Protein AF-A0A0C2MU79-F1 (afdb_monomer_lite)

Secondary structure (DSSP, 8-state):
--GGGHHHHHHHHHHHHHHHHHHHT--PPTT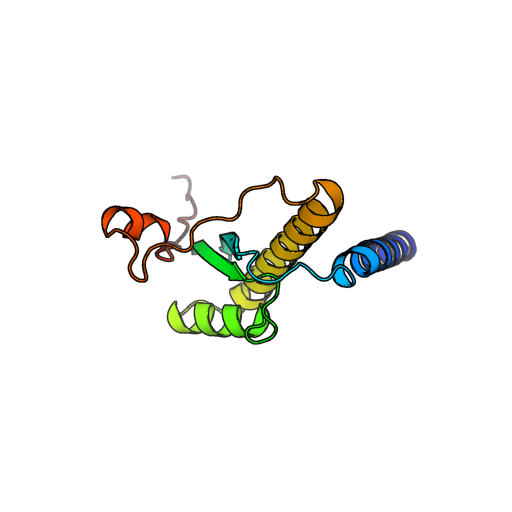-EEEEEEEEEETTEEEEEEEEEETT-SS--HHHHHHHHHHHTT--THHHHHHHHHHHHHHHHHHHHHHHHTT-S-------SS--GGGHHHHS-EEEE-------

InterPro domains:
  IPR006939 SNF5/SMARCB1/INI1 [PF04855] (34-95)

Sequence (136 aa):
MPPEFINPIVDSMRNQIEEFEEIDSFDVASNNIVIIKLDIELAGFHLVDQFEWDLASNYVTPEYFASLLVKELGLSQEFLLRIVVDIRCQIIWYKALFKTRNNDYPPKLRAPGLRNVSMRDKWTPHVTKTLKNTPK

Foldseek 3Di:
DDPVVVVVVVVVVVVVVVLQVVLVPQQDDFPDKDKQWDFDDDPQKTKTAIDIDTLNDPPDAQQNVLVVVCVVVVHDCVVRVVSNVSVVVVSSVVSVVCVVPVQPPDDDDPPPVDDDPVCCVVHDMDMDGHDPPDPD

Radius of gyration: 18.29 Å; chains: 1; bounding box: 42×35×49 Å

Structure (mmCIF, N/CA/C/O backbone):
data_AF-A0A0C2MU79-F1
#
_entry.id   AF-A0A0C2MU79-F1
#
loop_
_atom_site.group_PDB
_atom_site.id
_atom_site.type_symbol
_atom_site.label_atom_id
_atom_site.label_alt_id
_atom_site.label_comp_id
_atom_site.label_asym_id
_atom_site.label_entity_id
_atom_site.label_seq_id
_atom_site.pdbx_PDB_ins_code
_atom_site.Cartn_x
_atom_site.Cartn_y
_atom_site.Cartn_z
_atom_site.occupancy
_atom_site.B_iso_or_equiv
_atom_site.auth_seq_id
_atom_site.auth_comp_id
_atom_site.auth_asym_id
_atom_site.auth_atom_id
_atom_site.pdbx_PDB_model_num
ATOM 1 N N . MET A 1 1 ? 3.670 15.627 25.899 1.00 72.75 1 MET A N 1
ATOM 2 C CA . MET A 1 1 ? 4.748 14.681 25.553 1.00 72.75 1 MET A CA 1
ATOM 3 C C . MET A 1 1 ? 5.953 15.035 26.409 1.00 72.75 1 MET A C 1
ATOM 5 O O . MET A 1 1 ? 6.270 16.219 26.453 1.00 72.75 1 MET A O 1
ATOM 9 N N . PRO A 1 2 ? 6.546 14.082 27.137 1.00 91.50 2 PRO A N 1
ATOM 10 C CA . PRO A 1 2 ? 7.713 14.360 27.971 1.00 91.50 2 PRO A CA 1
ATOM 11 C C . PRO A 1 2 ? 8.962 14.727 27.135 1.00 91.50 2 PRO A C 1
ATOM 13 O O . PRO A 1 2 ? 9.128 14.187 26.036 1.00 91.50 2 PRO A O 1
ATOM 16 N N . PRO A 1 3 ? 9.809 15.667 27.595 1.00 90.31 3 PRO A N 1
ATOM 17 C CA . PRO A 1 3 ? 10.923 16.211 26.811 1.00 90.31 3 PRO A CA 1
ATOM 18 C C . PRO A 1 3 ? 12.014 15.183 26.476 1.00 90.31 3 PRO A C 1
ATOM 20 O O . PRO A 1 3 ? 12.697 15.328 25.464 1.00 90.31 3 PRO A O 1
ATOM 23 N N . GLU A 1 4 ? 12.149 14.116 27.260 1.00 94.62 4 GLU A N 1
ATOM 24 C CA . GLU A 1 4 ? 13.088 13.016 27.019 1.00 94.62 4 GLU A CA 1
ATOM 25 C C . GLU A 1 4 ? 12.803 12.237 25.726 1.00 94.62 4 GLU A C 1
ATOM 27 O O . GLU A 1 4 ? 13.712 11.618 25.179 1.00 94.62 4 GLU A O 1
ATOM 32 N N . PHE A 1 5 ? 11.575 12.302 25.198 1.00 93.88 5 PHE A N 1
ATOM 33 C CA . PHE A 1 5 ? 11.221 11.661 23.929 1.00 93.88 5 PHE A CA 1
ATOM 34 C C . PHE A 1 5 ? 11.586 12.505 22.708 1.00 93.88 5 PHE A C 1
ATOM 36 O O . PHE A 1 5 ? 11.609 11.971 21.603 1.00 93.88 5 PHE A O 1
ATOM 43 N N . ILE A 1 6 ? 11.898 13.796 22.879 1.00 94.19 6 ILE A N 1
ATOM 44 C CA . ILE A 1 6 ? 12.151 14.700 21.750 1.00 94.19 6 ILE A CA 1
ATOM 45 C C . ILE A 1 6 ? 13.367 14.227 20.950 1.00 94.19 6 ILE A C 1
ATOM 47 O O . ILE A 1 6 ? 13.239 13.992 19.753 1.00 94.19 6 ILE A O 1
ATOM 51 N N . ASN A 1 7 ? 14.520 14.031 21.598 1.00 95.12 7 ASN A N 1
ATOM 52 C CA . ASN A 1 7 ? 15.740 13.632 20.888 1.00 95.12 7 ASN A CA 1
ATOM 53 C C . ASN A 1 7 ? 15.608 12.245 20.229 1.00 95.12 7 ASN A C 1
ATOM 55 O O . ASN A 1 7 ? 15.844 12.168 19.029 1.00 95.12 7 ASN A O 1
ATOM 59 N N . PRO A 1 8 ? 15.127 11.185 20.915 1.00 94.75 8 PRO A N 1
ATOM 60 C CA . PRO A 1 8 ? 14.908 9.886 20.277 1.00 94.75 8 PRO A CA 1
ATOM 61 C C . PRO A 1 8 ? 13.957 9.929 19.075 1.00 94.75 8 PRO A C 1
ATOM 63 O O . PRO A 1 8 ? 14.202 9.251 18.080 1.00 94.75 8 PRO A O 1
ATOM 66 N N . ILE A 1 9 ? 12.877 10.720 19.143 1.00 94.00 9 ILE A N 1
ATOM 67 C CA . ILE A 1 9 ? 11.944 10.878 18.017 1.00 94.00 9 ILE A CA 1
ATOM 68 C C . ILE A 1 9 ? 12.643 11.574 16.850 1.00 94.00 9 ILE A C 1
ATOM 70 O O . ILE A 1 9 ? 12.549 11.107 15.717 1.00 94.00 9 ILE A O 1
ATOM 74 N N . VAL A 1 10 ? 13.351 12.672 17.120 1.00 94.88 10 VAL A N 1
ATOM 75 C CA . VAL A 1 10 ? 14.056 13.440 16.088 1.00 94.88 10 VAL A CA 1
ATOM 76 C C . VAL A 1 10 ? 15.151 12.595 15.434 1.00 94.88 10 VAL A C 1
ATOM 78 O O . VAL A 1 10 ? 15.257 12.587 14.210 1.00 94.88 10 VAL A O 1
ATOM 81 N N . ASP A 1 11 ? 15.929 11.853 16.219 1.00 95.19 11 ASP A N 1
ATOM 82 C CA . ASP A 1 11 ? 16.980 10.977 15.700 1.00 95.19 11 ASP A CA 1
ATOM 83 C C . ASP A 1 11 ? 16.381 9.820 14.890 1.00 95.19 11 ASP A C 1
ATOM 85 O O . ASP A 1 11 ? 16.868 9.507 13.807 1.00 95.19 11 ASP A O 1
ATOM 89 N N . SER A 1 12 ? 15.259 9.245 15.340 1.00 95.12 12 SER A N 1
ATOM 90 C CA . SER A 1 12 ? 14.531 8.235 14.566 1.00 95.12 12 SER A CA 1
ATOM 91 C C . SER A 1 12 ? 14.022 8.784 13.230 1.00 95.12 12 SER A C 1
ATOM 93 O O . SER A 1 12 ? 14.136 8.100 12.216 1.00 95.12 12 SER A O 1
ATOM 95 N N . MET A 1 13 ? 13.502 10.015 13.205 1.00 93.50 13 MET A N 1
ATOM 96 C CA . MET A 1 13 ? 13.056 10.663 11.968 1.00 93.50 13 MET A CA 1
ATOM 97 C C . MET A 1 13 ? 14.218 10.901 11.003 1.00 93.50 13 MET A C 1
ATOM 99 O O . MET A 1 13 ? 14.079 10.615 9.818 1.00 93.50 13 MET A O 1
ATOM 103 N N . ARG A 1 14 ? 15.364 11.390 11.495 1.00 94.12 14 ARG A N 1
ATOM 104 C CA . ARG A 1 14 ? 16.561 11.609 10.665 1.00 94.12 14 ARG A CA 1
ATOM 105 C C . ARG A 1 14 ? 17.066 10.307 10.056 1.00 94.12 14 ARG A C 1
ATOM 107 O O . ARG A 1 14 ? 17.208 10.238 8.841 1.00 94.12 14 ARG A O 1
ATOM 114 N N . ASN A 1 15 ? 17.220 9.268 10.875 1.00 91.31 15 ASN A N 1
ATOM 115 C CA . ASN A 1 15 ? 17.688 7.962 10.411 1.00 91.31 15 ASN A CA 1
ATOM 116 C C . ASN A 1 15 ? 16.754 7.370 9.342 1.00 91.31 15 ASN A C 1
ATOM 118 O O . ASN A 1 15 ? 17.223 6.851 8.336 1.00 91.31 15 ASN A O 1
ATOM 122 N N . GLN A 1 16 ? 15.432 7.486 9.532 1.00 86.88 16 GLN A N 1
ATOM 123 C CA . GLN A 1 16 ? 14.453 7.017 8.544 1.00 86.88 16 GLN A CA 1
ATOM 124 C C . GLN A 1 16 ? 14.534 7.786 7.216 1.00 86.88 16 GLN A C 1
ATOM 126 O O . GLN A 1 16 ? 14.334 7.187 6.163 1.00 86.88 16 GLN A O 1
ATOM 131 N N . ILE A 1 17 ? 14.812 9.096 7.249 1.00 88.44 17 ILE A N 1
ATOM 132 C CA . ILE A 1 17 ? 14.971 9.913 6.034 1.00 88.44 17 ILE A CA 1
ATOM 133 C C . ILE A 1 17 ? 16.238 9.505 5.276 1.00 88.44 17 ILE A C 1
ATOM 135 O O . ILE A 1 17 ? 16.172 9.291 4.068 1.00 88.44 17 ILE A O 1
ATOM 139 N N . GLU A 1 18 ? 17.362 9.364 5.981 1.00 86.25 18 GLU A N 1
ATOM 140 C CA . GLU A 1 18 ? 18.650 8.991 5.382 1.00 86.25 18 GLU A CA 1
ATOM 141 C C . GLU A 1 18 ? 18.585 7.607 4.716 1.00 86.25 18 GLU A C 1
ATOM 143 O O . GLU A 1 18 ? 18.986 7.452 3.563 1.00 86.25 18 GLU A O 1
ATOM 148 N N . GLU A 1 19 ? 18.006 6.612 5.396 1.00 80.31 19 GLU A N 1
ATOM 149 C CA . GLU A 1 19 ? 17.838 5.264 4.837 1.00 80.31 19 GLU A CA 1
ATOM 150 C C . GLU A 1 19 ? 16.902 5.261 3.614 1.00 80.31 19 GLU A C 1
ATOM 152 O O . GLU A 1 19 ? 17.115 4.520 2.650 1.00 80.31 19 GLU A O 1
ATOM 157 N N . PHE A 1 20 ? 15.876 6.117 3.621 1.00 81.00 20 PHE A N 1
ATOM 158 C CA . PHE A 1 20 ? 14.930 6.232 2.516 1.00 81.00 20 PHE A CA 1
ATOM 159 C C . PHE A 1 20 ? 15.549 6.869 1.262 1.00 81.00 20 PHE A C 1
ATOM 161 O O . PHE A 1 20 ? 15.281 6.395 0.158 1.00 81.00 20 PHE A O 1
ATOM 168 N N . GLU A 1 21 ? 16.383 7.902 1.397 1.00 80.50 21 GLU A N 1
ATOM 169 C CA . GLU A 1 21 ? 16.964 8.641 0.261 1.00 80.50 21 GLU A CA 1
ATOM 170 C C . GLU A 1 21 ? 17.834 7.744 -0.643 1.00 80.50 21 GLU A C 1
ATOM 172 O O . GLU A 1 21 ? 17.773 7.810 -1.878 1.00 80.50 21 GLU A O 1
ATOM 177 N N . GLU A 1 22 ? 18.574 6.811 -0.042 1.00 74.44 22 GLU A N 1
ATOM 178 C CA . GLU A 1 22 ? 19.363 5.816 -0.774 1.00 74.44 22 GLU A CA 1
ATOM 179 C C . GLU A 1 22 ? 18.527 4.784 -1.549 1.00 74.44 22 GLU A C 1
ATOM 181 O O . GLU A 1 22 ? 19.035 4.139 -2.477 1.00 74.44 22 GLU A O 1
ATOM 186 N N . ILE A 1 23 ? 17.289 4.542 -1.118 1.00 76.00 23 ILE A N 1
ATOM 187 C CA . ILE A 1 23 ? 16.372 3.589 -1.751 1.00 76.00 23 ILE A CA 1
ATOM 188 C C . ILE A 1 23 ? 15.531 4.304 -2.805 1.00 76.00 23 ILE A C 1
ATOM 190 O O . ILE A 1 23 ? 15.267 3.737 -3.864 1.00 76.00 23 ILE A O 1
ATOM 194 N N . ASP A 1 24 ? 15.108 5.539 -2.543 1.00 74.44 24 ASP A N 1
ATOM 195 C CA . ASP A 1 24 ? 14.232 6.266 -3.454 1.00 74.44 24 ASP A CA 1
ATOM 196 C C . ASP A 1 24 ? 14.940 6.651 -4.754 1.00 74.44 24 ASP A C 1
ATOM 198 O O . ASP A 1 24 ? 14.356 6.504 -5.829 1.00 74.44 24 ASP A O 1
ATOM 202 N N . SER A 1 25 ? 16.223 7.013 -4.651 1.00 74.75 25 SER A N 1
ATOM 203 C CA . SER A 1 25 ? 17.121 7.294 -5.780 1.00 74.75 25 SER A CA 1
ATOM 204 C C . SER A 1 25 ? 17.448 6.075 -6.654 1.00 74.75 25 SER A C 1
ATOM 206 O O . SER A 1 25 ? 18.042 6.223 -7.723 1.00 74.75 25 SER A O 1
ATOM 208 N N . PHE A 1 26 ? 17.071 4.862 -6.232 1.00 73.88 26 PHE A N 1
ATOM 209 C CA . PHE A 1 26 ? 17.231 3.664 -7.047 1.00 73.88 26 PHE A CA 1
ATOM 210 C C . PHE A 1 26 ? 16.134 3.589 -8.116 1.00 73.88 26 PHE A C 1
ATOM 212 O O . PHE A 1 26 ? 14.994 3.196 -7.846 1.00 73.88 26 PHE A O 1
ATOM 219 N N . ASP A 1 27 ? 16.509 3.920 -9.351 1.00 72.50 27 ASP A N 1
ATOM 220 C CA . ASP A 1 27 ? 15.655 3.731 -10.518 1.00 72.50 27 ASP A CA 1
ATOM 221 C C . ASP A 1 27 ? 15.546 2.245 -10.867 1.00 72.50 27 ASP A C 1
ATOM 223 O O . ASP A 1 27 ? 16.479 1.595 -11.352 1.00 72.50 27 ASP A O 1
ATOM 227 N N . VAL A 1 28 ? 14.359 1.697 -10.631 1.00 70.94 28 VAL A N 1
ATOM 228 C CA . VAL A 1 28 ? 14.021 0.335 -11.026 1.00 70.94 28 VAL A CA 1
ATOM 229 C C . VAL A 1 28 ? 13.826 0.309 -12.546 1.00 70.94 28 VAL A C 1
ATOM 231 O O . VAL A 1 28 ? 13.040 1.080 -13.093 1.00 70.94 28 VAL A O 1
ATOM 234 N N . ALA A 1 29 ? 14.522 -0.596 -13.244 1.00 68.50 29 ALA A N 1
ATOM 235 C CA . ALA A 1 29 ? 14.386 -0.752 -14.693 1.00 68.50 29 ALA A CA 1
ATOM 236 C C . ALA A 1 29 ? 12.919 -0.978 -15.118 1.00 68.50 29 ALA A C 1
ATOM 238 O O . ALA A 1 29 ? 12.102 -1.507 -14.359 1.00 68.50 29 ALA A O 1
ATOM 239 N N . SER A 1 30 ? 12.586 -0.618 -16.358 1.00 65.81 30 SER A N 1
ATOM 240 C CA . SER A 1 30 ? 11.234 -0.785 -16.898 1.00 65.81 30 SER A CA 1
ATOM 241 C C . SER A 1 30 ? 10.781 -2.256 -16.903 1.00 65.81 30 SER A C 1
ATOM 243 O O . SER A 1 30 ? 11.579 -3.169 -17.118 1.00 65.81 30 SER A O 1
ATOM 245 N N . ASN A 1 31 ? 9.473 -2.483 -16.710 1.00 66.94 31 ASN A N 1
ATOM 246 C CA . ASN A 1 31 ? 8.800 -3.794 -16.598 1.00 66.94 31 ASN A CA 1
ATOM 247 C C . ASN A 1 31 ? 8.937 -4.544 -15.256 1.00 66.94 31 ASN A C 1
ATOM 249 O O . ASN A 1 31 ? 8.689 -5.753 -15.219 1.00 66.94 31 ASN A O 1
ATOM 253 N N . ASN A 1 32 ? 9.258 -3.865 -14.156 1.00 78.50 32 ASN A N 1
ATOM 254 C CA . ASN A 1 32 ? 9.231 -4.474 -12.824 1.00 78.50 32 ASN A CA 1
ATOM 255 C C . ASN A 1 32 ? 7.862 -4.281 -12.158 1.00 78.50 32 ASN A C 1
ATOM 257 O O . ASN A 1 32 ? 7.623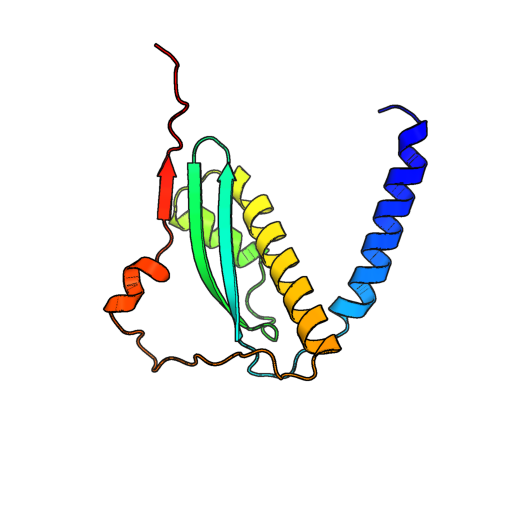 -3.322 -11.425 1.00 78.50 32 ASN A O 1
ATOM 261 N N . ILE A 1 33 ? 6.958 -5.222 -12.439 1.00 83.62 33 ILE A N 1
ATOM 262 C CA . ILE A 1 33 ? 5.613 -5.267 -11.856 1.00 83.62 33 ILE A CA 1
ATOM 263 C C . ILE A 1 33 ? 5.634 -6.139 -10.605 1.00 83.62 33 ILE A C 1
ATOM 265 O O . ILE A 1 33 ? 5.930 -7.332 -10.678 1.00 83.62 33 ILE A O 1
ATOM 269 N N . VAL A 1 34 ? 5.259 -5.564 -9.471 1.00 86.88 34 VAL A N 1
ATOM 270 C CA . VAL A 1 34 ? 5.155 -6.269 -8.191 1.00 86.88 34 VAL A CA 1
ATOM 271 C C . VAL A 1 34 ? 3.705 -6.442 -7.771 1.00 86.88 34 VAL A C 1
ATOM 273 O O . VAL A 1 34 ? 2.800 -5.823 -8.324 1.00 86.88 34 VAL A O 1
ATOM 276 N N . ILE A 1 35 ? 3.478 -7.305 -6.785 1.00 90.38 35 ILE A N 1
ATOM 277 C CA . ILE A 1 35 ? 2.161 -7.493 -6.184 1.00 90.38 35 ILE A CA 1
ATOM 278 C C . ILE A 1 35 ? 2.123 -6.728 -4.867 1.00 90.38 35 ILE A C 1
ATOM 280 O O . ILE A 1 35 ? 2.894 -7.032 -3.954 1.00 90.38 35 ILE A O 1
ATOM 284 N N . ILE A 1 36 ? 1.191 -5.790 -4.766 1.00 93.00 36 ILE A N 1
ATOM 285 C CA . ILE A 1 36 ? 0.858 -5.103 -3.522 1.00 93.00 36 ILE A CA 1
ATOM 286 C C . ILE A 1 36 ? -0.334 -5.816 -2.893 1.00 93.00 36 ILE A C 1
ATOM 288 O O . ILE A 1 36 ? -1.280 -6.187 -3.595 1.00 93.00 36 ILE A O 1
ATOM 292 N N . LYS A 1 37 ? -0.272 -6.041 -1.581 1.00 94.81 37 LYS A N 1
ATOM 293 C CA . LYS A 1 37 ? -1.345 -6.675 -0.805 1.00 94.81 37 LYS A CA 1
ATOM 294 C C . LYS A 1 37 ? -1.765 -5.753 0.320 1.00 94.81 37 LYS A C 1
ATOM 296 O O . LYS A 1 37 ? -0.926 -5.394 1.135 1.00 94.81 37 LYS A O 1
ATOM 301 N N . LEU A 1 38 ? -3.041 -5.406 0.376 1.00 96.50 38 LEU A N 1
ATOM 302 C CA . LEU A 1 38 ? -3.613 -4.647 1.478 1.00 96.50 38 LEU A CA 1
ATOM 303 C C . LEU A 1 38 ? -4.274 -5.616 2.452 1.00 96.50 38 LEU A C 1
ATOM 305 O O . LEU A 1 38 ? -5.075 -6.456 2.042 1.00 96.50 38 LEU A O 1
ATOM 309 N N . ASP A 1 39 ? -3.942 -5.476 3.729 1.00 96.12 39 ASP A N 1
ATOM 310 C CA . ASP A 1 39 ? -4.598 -6.160 4.844 1.00 96.12 39 ASP A CA 1
ATOM 311 C C . ASP A 1 39 ? -4.771 -5.143 5.981 1.00 96.12 39 ASP A C 1
ATOM 313 O O . ASP A 1 39 ? -3.866 -4.884 6.783 1.00 96.12 39 ASP A O 1
ATOM 317 N N . ILE A 1 40 ? -5.906 -4.442 5.958 1.00 94.94 40 ILE A N 1
ATOM 318 C CA . ILE A 1 40 ? -6.135 -3.245 6.768 1.00 94.94 40 ILE A CA 1
ATOM 319 C C . ILE A 1 40 ? -7.402 -3.412 7.595 1.00 94.94 40 ILE A C 1
ATOM 321 O O . ILE A 1 40 ? -8.511 -3.399 7.068 1.00 94.94 40 ILE A O 1
ATOM 325 N N . GLU A 1 41 ? -7.239 -3.463 8.914 1.00 94.56 41 GLU A N 1
ATOM 326 C CA . GLU A 1 41 ? -8.336 -3.336 9.869 1.00 94.56 41 GLU A CA 1
ATOM 327 C C . GLU A 1 41 ? -8.391 -1.908 10.431 1.00 94.56 41 GLU A C 1
ATOM 329 O O . GLU A 1 41 ? -7.424 -1.417 11.025 1.00 94.56 41 GLU A O 1
ATOM 334 N N . LEU A 1 42 ? -9.516 -1.220 10.220 1.00 92.06 42 LEU A N 1
ATOM 335 C CA . LEU A 1 42 ? -9.745 0.141 10.701 1.00 92.06 42 LEU A CA 1
ATOM 336 C C . L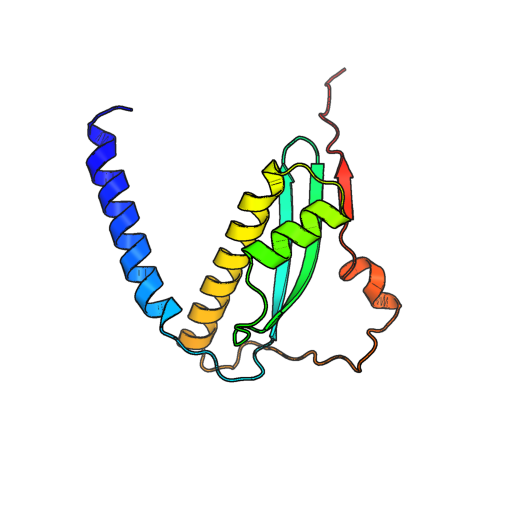EU A 1 42 ? -11.247 0.433 10.833 1.00 92.06 42 LEU A C 1
ATOM 338 O O . LEU A 1 42 ? -12.055 -0.023 10.031 1.00 92.06 42 LEU A O 1
ATOM 342 N N . ALA A 1 43 ? -11.640 1.194 11.858 1.00 86.94 43 ALA A N 1
ATOM 343 C CA . ALA A 1 43 ? -13.026 1.632 12.078 1.00 86.94 43 ALA A CA 1
ATOM 344 C C . ALA A 1 43 ? -14.087 0.500 12.088 1.00 86.94 43 ALA A C 1
ATOM 346 O O . ALA A 1 43 ? -15.252 0.721 11.761 1.00 86.94 43 ALA A O 1
ATOM 347 N N . GLY A 1 44 ? -13.702 -0.720 12.483 1.00 89.50 44 GLY A N 1
ATOM 348 C CA . GLY A 1 44 ? -14.593 -1.889 12.476 1.00 89.50 44 GLY A CA 1
ATOM 349 C C . GLY A 1 44 ? -14.858 -2.464 11.083 1.00 89.50 44 GLY A C 1
ATOM 350 O O . GLY A 1 44 ? -15.834 -3.192 10.903 1.00 89.50 44 GLY A O 1
ATOM 351 N N . PHE A 1 45 ? -14.011 -2.134 10.113 1.00 93.12 45 PHE A N 1
ATOM 352 C CA . PHE A 1 45 ? -13.958 -2.752 8.799 1.00 93.12 45 PHE A CA 1
ATOM 353 C C . PHE A 1 45 ? -12.584 -3.385 8.578 1.00 93.12 45 PHE A C 1
ATOM 355 O O . PHE A 1 45 ? -11.567 -2.870 9.042 1.00 93.12 45 PHE A O 1
ATOM 362 N N . HIS A 1 46 ? -12.566 -4.483 7.836 1.00 95.06 46 HIS A N 1
ATOM 363 C CA . HIS A 1 46 ? -11.376 -5.195 7.400 1.00 95.06 46 HIS A CA 1
ATOM 364 C C . HIS A 1 46 ? -11.356 -5.221 5.873 1.00 95.06 46 HIS A C 1
ATOM 366 O O . HIS A 1 46 ? -12.229 -5.827 5.248 1.00 95.06 46 HIS A O 1
ATOM 372 N N . LEU A 1 47 ? -10.394 -4.502 5.297 1.00 95.50 47 LEU A N 1
ATOM 373 C CA . LEU A 1 47 ? -10.115 -4.425 3.869 1.00 95.50 47 LEU A CA 1
ATOM 374 C C . LEU A 1 47 ? -8.992 -5.406 3.522 1.00 95.50 47 LEU A C 1
ATOM 376 O O . LEU A 1 47 ? -7.880 -5.268 4.031 1.00 95.50 47 LEU A O 1
ATOM 380 N N . VAL A 1 48 ? -9.281 -6.338 2.617 1.00 96.06 48 VAL A N 1
ATOM 381 C CA . VAL A 1 48 ? -8.304 -7.237 1.999 1.00 96.06 48 VAL A CA 1
ATOM 382 C C . VAL A 1 48 ? -8.324 -7.010 0.496 1.00 96.06 48 VAL A C 1
ATOM 384 O O . VAL A 1 48 ? -9.365 -7.178 -0.138 1.00 96.06 48 VAL A O 1
ATOM 387 N N . ASP A 1 49 ? -7.188 -6.637 -0.083 1.00 95.38 49 ASP A N 1
ATOM 388 C CA . ASP A 1 49 ? -7.071 -6.407 -1.524 1.00 95.38 49 ASP A CA 1
ATOM 389 C C . ASP A 1 49 ? -5.694 -6.826 -2.049 1.00 95.38 49 ASP A C 1
ATOM 391 O O . ASP A 1 49 ? -4.715 -6.905 -1.303 1.00 95.38 49 ASP A O 1
ATOM 395 N N . GLN A 1 50 ? -5.609 -7.106 -3.345 1.00 93.62 50 GLN A N 1
ATOM 396 C CA . GLN A 1 50 ? -4.356 -7.396 -4.020 1.00 93.62 50 GLN A CA 1
ATOM 397 C C . GLN A 1 50 ? -4.383 -6.862 -5.453 1.00 93.62 50 GLN A C 1
ATOM 399 O O . GLN A 1 50 ? -5.264 -7.207 -6.239 1.00 93.62 50 GLN A O 1
ATOM 404 N N . PHE A 1 51 ? -3.339 -6.127 -5.836 1.00 91.69 51 PHE A N 1
ATOM 405 C CA . PHE A 1 51 ? -3.182 -5.593 -7.188 1.00 91.69 51 PHE A CA 1
ATOM 406 C C . PHE A 1 51 ? -1.722 -5.589 -7.653 1.00 91.69 51 PHE A C 1
ATOM 408 O O . PHE A 1 51 ? -0.782 -5.794 -6.886 1.00 91.69 51 PHE A O 1
ATOM 415 N N . GLU A 1 52 ? -1.553 -5.426 -8.962 1.00 89.75 52 GLU A N 1
ATOM 416 C CA . GLU A 1 52 ? -0.251 -5.276 -9.606 1.00 89.75 52 GLU A CA 1
ATOM 417 C C . GLU A 1 52 ? 0.152 -3.803 -9.580 1.00 89.75 52 GLU A C 1
ATOM 419 O O . GLU A 1 52 ? -0.666 -2.929 -9.867 1.00 89.75 52 GLU A O 1
ATOM 424 N N . TRP A 1 53 ? 1.414 -3.539 -9.258 1.00 90.12 53 TRP A N 1
ATOM 425 C CA . TRP A 1 53 ? 1.979 -2.199 -9.227 1.00 90.12 53 TRP A CA 1
ATOM 426 C C . TRP A 1 53 ? 3.264 -2.151 -10.044 1.00 90.12 53 TRP A C 1
ATOM 428 O O . TRP A 1 53 ? 4.176 -2.948 -9.825 1.00 90.12 53 TRP A O 1
ATOM 438 N N . ASP A 1 54 ? 3.335 -1.219 -10.989 1.00 87.88 54 ASP A N 1
ATOM 439 C CA . ASP A 1 54 ? 4.551 -0.955 -11.753 1.00 87.88 54 ASP A CA 1
ATOM 440 C C . ASP A 1 54 ? 5.442 0.012 -10.967 1.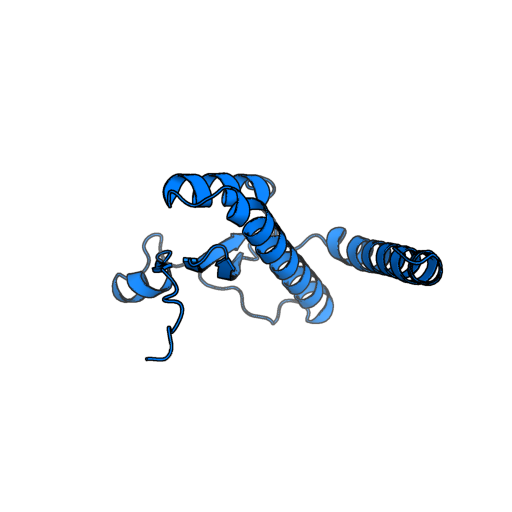00 87.88 54 ASP A C 1
ATOM 442 O O . ASP A 1 54 ? 5.081 1.172 -10.756 1.00 87.88 54 ASP A O 1
ATOM 446 N N . LEU A 1 55 ? 6.605 -0.470 -10.524 1.00 86.00 55 LEU A N 1
ATOM 447 C CA . LEU A 1 55 ? 7.556 0.321 -9.738 1.00 86.00 55 LEU A CA 1
ATOM 448 C C . LEU A 1 55 ? 8.201 1.464 -10.531 1.00 86.00 55 LEU A C 1
ATOM 450 O O . LEU A 1 55 ? 8.716 2.392 -9.914 1.00 86.00 55 LEU A O 1
ATOM 454 N N . ALA A 1 56 ? 8.174 1.402 -11.865 1.00 82.94 56 ALA A N 1
ATOM 455 C CA . ALA A 1 56 ? 8.697 2.448 -12.741 1.00 82.94 56 ALA A CA 1
ATOM 456 C C . ALA A 1 56 ? 7.610 3.449 -13.188 1.00 82.94 56 ALA A C 1
ATOM 458 O O . ALA A 1 56 ? 7.893 4.373 -13.955 1.00 82.94 56 ALA A O 1
ATOM 459 N N . SER A 1 57 ? 6.355 3.270 -12.755 1.00 81.50 57 SER A N 1
ATOM 460 C CA . SER A 1 57 ? 5.250 4.137 -13.165 1.00 81.50 57 SER A CA 1
ATOM 461 C C . SER A 1 57 ? 5.251 5.461 -12.408 1.00 81.50 57 SER A C 1
ATOM 463 O O . SER A 1 57 ? 5.058 5.504 -11.196 1.00 81.50 57 SER A O 1
ATOM 465 N N . ASN A 1 58 ? 5.345 6.556 -13.163 1.00 80.50 58 ASN A N 1
ATOM 466 C CA . ASN A 1 58 ? 5.171 7.921 -12.656 1.00 80.50 58 ASN A CA 1
ATOM 467 C C . ASN A 1 58 ? 3.746 8.463 -12.882 1.00 80.50 58 ASN A C 1
ATOM 469 O O . ASN A 1 58 ? 3.471 9.627 -12.600 1.00 80.50 58 ASN A O 1
ATOM 473 N N . TYR A 1 59 ? 2.839 7.643 -13.425 1.00 84.81 59 TYR A N 1
ATOM 474 C CA . TYR A 1 59 ? 1.491 8.076 -13.810 1.00 84.81 59 TYR A CA 1
ATOM 475 C C . TYR A 1 59 ? 0.478 7.994 -12.667 1.00 84.81 59 TYR A C 1
ATOM 477 O O . TYR A 1 59 ? -0.451 8.796 -12.610 1.00 84.81 59 TYR A O 1
ATOM 485 N N . VAL A 1 60 ? 0.632 7.011 -11.776 1.00 89.44 60 VAL A N 1
ATOM 486 C CA . VAL A 1 60 ? -0.315 6.735 -10.691 1.00 89.44 60 VAL A CA 1
ATOM 487 C C . VAL A 1 60 ? 0.442 6.767 -9.375 1.00 89.44 60 VAL A C 1
ATOM 489 O O . VAL A 1 60 ? 1.283 5.911 -9.117 1.00 89.44 60 VAL A O 1
ATOM 492 N N . THR A 1 61 ? 0.139 7.752 -8.533 1.00 93.25 61 THR A N 1
ATOM 493 C CA . THR A 1 61 ? 0.701 7.820 -7.182 1.00 93.25 61 THR A CA 1
ATOM 494 C C . THR A 1 61 ? -0.119 6.966 -6.210 1.00 93.25 61 THR A C 1
ATOM 496 O O . THR A 1 61 ? -1.326 6.788 -6.421 1.00 93.25 61 THR A O 1
ATOM 499 N N . PRO A 1 62 ? 0.486 6.463 -5.116 1.00 95.38 62 PRO A N 1
ATOM 500 C CA . PRO A 1 62 ? -0.249 5.777 -4.054 1.00 95.38 62 PRO A CA 1
ATOM 501 C C . PRO A 1 62 ? -1.421 6.603 -3.506 1.00 95.38 62 PRO A C 1
ATOM 503 O O . PRO A 1 62 ? -2.489 6.053 -3.254 1.00 95.38 62 PRO A O 1
ATOM 506 N N . GLU A 1 63 ? -1.259 7.925 -3.375 1.00 95.94 63 GLU A N 1
ATOM 507 C CA . GLU A 1 63 ? -2.311 8.847 -2.923 1.00 95.94 63 GLU A CA 1
ATOM 508 C C . GLU A 1 63 ? -3.506 8.864 -3.868 1.00 95.94 63 GLU A C 1
ATOM 510 O O . GLU A 1 63 ? -4.654 8.761 -3.431 1.00 95.94 63 GLU A O 1
ATOM 515 N N . TYR A 1 64 ? -3.235 8.985 -5.169 1.00 95.94 64 TYR A N 1
ATOM 516 C CA . TYR A 1 64 ? -4.286 9.019 -6.172 1.00 95.94 64 TYR A CA 1
ATOM 517 C C . TYR A 1 64 ? -5.036 7.686 -6.210 1.00 95.94 64 TYR A C 1
ATOM 519 O O . TYR A 1 64 ? -6.265 7.676 -6.112 1.00 95.94 64 TYR A O 1
ATOM 527 N N . PHE A 1 65 ? -4.310 6.566 -6.242 1.00 96.19 65 PHE A N 1
ATOM 528 C CA . PHE A 1 65 ? -4.901 5.230 -6.200 1.00 96.19 65 PHE A CA 1
ATOM 529 C C . PHE A 1 65 ? -5.758 5.009 -4.944 1.00 96.19 65 PHE A C 1
ATOM 531 O O . PHE A 1 65 ? -6.921 4.621 -5.051 1.00 96.19 65 PHE A O 1
ATOM 538 N N . ALA A 1 66 ? -5.229 5.320 -3.757 1.00 96.75 66 ALA A N 1
ATOM 539 C CA . ALA A 1 66 ? -5.952 5.155 -2.499 1.00 96.75 66 ALA A CA 1
ATOM 540 C C . ALA A 1 66 ? -7.235 6.001 -2.452 1.00 96.75 66 ALA A C 1
ATOM 542 O O . ALA A 1 66 ? -8.262 5.540 -1.954 1.00 96.75 66 ALA A O 1
ATOM 543 N N . SER A 1 67 ? -7.201 7.221 -3.003 1.00 96.69 67 SER A N 1
ATOM 544 C CA . SER A 1 67 ? -8.375 8.099 -3.065 1.00 96.69 67 SER A CA 1
ATOM 545 C C . SER A 1 67 ? -9.503 7.523 -3.924 1.00 96.69 67 SER A C 1
ATOM 547 O O . SER A 1 67 ? -10.675 7.632 -3.557 1.00 96.69 67 SER A O 1
ATOM 549 N N . LEU A 1 68 ? -9.150 6.867 -5.033 1.00 96.56 68 LEU A N 1
ATOM 550 C CA . LEU A 1 68 ? -10.102 6.185 -5.901 1.00 96.56 68 LEU A CA 1
ATOM 551 C C . LEU A 1 68 ? -10.658 4.937 -5.218 1.00 96.56 68 LEU A C 1
ATOM 553 O O . LEU A 1 68 ? -11.874 4.806 -5.123 1.00 96.56 68 LEU A O 1
ATOM 557 N N . LEU A 1 69 ? -9.791 4.091 -4.655 1.00 96.06 69 LEU A N 1
ATOM 558 C CA . LEU A 1 69 ? -10.192 2.851 -3.988 1.00 96.06 69 LEU A CA 1
ATOM 559 C C . LEU A 1 69 ? -11.166 3.111 -2.828 1.00 96.06 69 LEU A C 1
ATOM 561 O O . LEU A 1 69 ? -12.213 2.473 -2.731 1.00 96.06 69 LEU A O 1
ATOM 565 N N . VAL A 1 70 ? -10.867 4.095 -1.973 1.00 95.81 70 VAL A N 1
ATOM 566 C CA . VAL A 1 70 ? -11.755 4.489 -0.864 1.00 95.81 70 VAL A CA 1
ATOM 567 C C . VAL A 1 70 ? -13.110 4.967 -1.386 1.00 95.81 70 VAL A C 1
ATOM 569 O O . VAL A 1 70 ? -14.147 4.595 -0.834 1.00 95.81 70 VAL A O 1
ATOM 572 N N . LYS A 1 71 ? -13.116 5.764 -2.461 1.00 95.75 71 LYS A N 1
ATOM 573 C CA . LYS A 1 71 ? -14.344 6.286 -3.071 1.00 95.75 71 LYS A CA 1
ATOM 574 C C . LYS A 1 71 ? -15.188 5.180 -3.706 1.00 95.75 71 LYS A C 1
ATOM 576 O O . LYS A 1 71 ? -16.404 5.192 -3.543 1.00 95.75 71 LYS A O 1
ATOM 581 N N . GLU A 1 72 ? -14.565 4.245 -4.414 1.00 95.81 72 GLU A N 1
ATOM 582 C CA . GLU A 1 72 ? -15.246 3.139 -5.097 1.00 95.81 72 GLU A CA 1
ATOM 583 C C . GLU A 1 72 ? -15.839 2.126 -4.115 1.00 95.81 72 GLU A C 1
ATOM 585 O O . GLU A 1 72 ? -16.951 1.644 -4.327 1.00 95.81 72 GLU A O 1
ATOM 590 N N . LEU A 1 73 ? -15.142 1.854 -3.010 1.00 93.81 73 LEU A N 1
ATOM 591 C CA . LEU A 1 73 ? -15.610 0.941 -1.965 1.00 93.81 73 LEU A CA 1
ATOM 592 C C . LEU A 1 73 ? -16.551 1.607 -0.946 1.00 93.81 73 LEU A C 1
ATOM 594 O O . LEU A 1 73 ? -17.073 0.928 -0.062 1.00 93.81 73 LEU A O 1
ATOM 598 N N . GLY A 1 74 ? -16.765 2.924 -1.041 1.00 92.75 74 GLY A N 1
ATOM 599 C CA . GLY A 1 74 ? -17.583 3.677 -0.086 1.00 92.75 74 GLY A CA 1
ATOM 600 C C . GLY A 1 74 ? -17.016 3.669 1.338 1.00 92.75 74 GLY A C 1
ATOM 601 O O . GLY A 1 74 ? -17.778 3.709 2.305 1.00 92.75 74 GLY A O 1
ATOM 602 N N . LEU A 1 75 ? -15.689 3.580 1.474 1.00 92.50 75 LEU A N 1
ATOM 603 C CA . LEU A 1 75 ? -15.002 3.556 2.765 1.00 92.50 75 LEU A CA 1
ATOM 604 C C . LEU A 1 75 ? -14.862 4.967 3.355 1.00 92.50 75 LEU A C 1
ATOM 606 O O . LEU A 1 75 ? -14.921 5.981 2.660 1.00 92.50 75 LEU A O 1
ATOM 610 N N . SER A 1 76 ? -14.637 5.027 4.668 1.00 91.56 76 SER A N 1
ATOM 611 C CA . SER A 1 76 ? -14.285 6.273 5.355 1.00 91.56 76 SER A CA 1
ATOM 612 C C . SER A 1 76 ? -12.932 6.808 4.870 1.00 91.56 76 SER A C 1
ATOM 614 O O . SER A 1 76 ? -12.015 6.033 4.596 1.00 91.56 76 SER A O 1
ATOM 616 N N . GLN A 1 77 ? -12.765 8.135 4.854 1.00 92.00 77 GLN A N 1
ATOM 617 C CA . GLN A 1 77 ? -11.478 8.779 4.548 1.00 92.00 77 GLN A CA 1
ATOM 618 C C . GLN A 1 77 ? -10.361 8.379 5.522 1.00 92.00 77 GLN A C 1
ATOM 620 O O . GLN A 1 77 ? -9.189 8.500 5.181 1.00 92.00 77 GLN A O 1
ATOM 625 N N . GLU A 1 78 ? -10.697 7.844 6.698 1.00 92.00 78 GLU A N 1
ATOM 626 C CA . GLU A 1 78 ? -9.724 7.288 7.646 1.00 92.00 78 GLU A CA 1
ATOM 627 C C . GLU A 1 78 ? -8.866 6.168 7.025 1.00 92.00 78 GLU A C 1
ATOM 629 O O . GLU A 1 78 ? -7.703 6.007 7.392 1.00 92.00 78 GLU A O 1
ATOM 634 N N . PHE A 1 79 ? -9.395 5.435 6.036 1.00 95.00 79 PHE A N 1
ATOM 635 C CA . PHE A 1 79 ? -8.644 4.408 5.308 1.00 95.00 79 PHE A CA 1
ATOM 636 C C . PHE A 1 79 ? -7.588 4.985 4.363 1.00 95.00 79 PHE A C 1
ATOM 638 O O . PHE A 1 79 ? -6.607 4.301 4.077 1.00 95.00 79 PHE A O 1
ATOM 645 N N . LEU A 1 80 ? -7.756 6.226 3.893 1.00 95.81 80 LEU A N 1
ATOM 646 C CA . LEU A 1 80 ? -6.922 6.821 2.848 1.00 95.81 80 LEU A CA 1
ATOM 647 C C . LEU A 1 80 ? -5.440 6.770 3.220 1.00 95.81 80 LEU A C 1
ATOM 649 O O . LEU A 1 80 ? -4.640 6.165 2.512 1.00 95.81 80 LEU A O 1
ATOM 653 N N . LEU A 1 81 ? -5.085 7.371 4.358 1.00 95.44 81 LEU A N 1
ATOM 654 C CA . LEU A 1 81 ? -3.695 7.440 4.799 1.00 95.44 81 LEU A CA 1
ATOM 655 C C . LEU A 1 81 ? -3.124 6.044 5.058 1.00 95.44 81 LEU A C 1
ATOM 657 O O . LEU A 1 81 ? -1.973 5.780 4.723 1.00 95.44 81 LEU A O 1
ATOM 661 N N . ARG A 1 82 ? -3.931 5.139 5.620 1.00 95.81 82 ARG A N 1
ATOM 662 C CA . ARG A 1 82 ? -3.489 3.778 5.925 1.00 95.81 82 ARG A CA 1
ATOM 663 C C . ARG A 1 82 ? -3.150 2.997 4.656 1.00 95.81 82 ARG A C 1
ATOM 665 O O . ARG A 1 82 ? -2.110 2.350 4.631 1.00 95.81 82 ARG A O 1
ATOM 672 N N . ILE A 1 83 ? -3.975 3.108 3.615 1.00 97.12 83 ILE A N 1
ATOM 673 C CA . ILE A 1 83 ? -3.713 2.501 2.303 1.00 97.12 83 ILE A CA 1
ATOM 674 C C . ILE A 1 83 ? -2.452 3.112 1.681 1.00 97.12 83 ILE A C 1
ATOM 676 O O . ILE A 1 83 ? -1.577 2.379 1.232 1.00 97.12 83 ILE A O 1
ATOM 680 N N . VAL A 1 84 ? -2.318 4.443 1.694 1.00 96.81 84 VAL A N 1
ATOM 681 C CA . VAL A 1 84 ? -1.144 5.134 1.129 1.00 96.81 84 VAL A CA 1
ATOM 682 C C . VAL A 1 84 ? 0.153 4.670 1.784 1.00 96.81 84 VAL A C 1
ATOM 684 O O . VAL A 1 84 ? 1.107 4.332 1.082 1.00 96.81 84 VAL A O 1
ATOM 687 N N . VAL A 1 85 ? 0.193 4.654 3.118 1.00 95.12 85 VAL A N 1
ATOM 688 C CA . VAL A 1 85 ? 1.383 4.246 3.871 1.00 95.12 85 VAL A CA 1
ATOM 689 C C . VAL A 1 85 ? 1.725 2.787 3.582 1.00 95.12 85 VAL A C 1
ATOM 691 O O . VAL A 1 85 ? 2.883 2.495 3.305 1.00 95.12 85 VAL A O 1
ATOM 694 N N . ASP A 1 86 ? 0.735 1.892 3.569 1.00 96.56 86 ASP A N 1
ATOM 695 C CA . ASP A 1 86 ? 0.956 0.467 3.299 1.00 96.56 86 ASP A CA 1
ATOM 696 C C . ASP A 1 86 ? 1.548 0.232 1.895 1.00 96.56 86 ASP A C 1
ATOM 698 O O . ASP A 1 86 ? 2.591 -0.411 1.746 1.00 96.56 86 ASP A O 1
ATOM 702 N N . ILE A 1 87 ? 0.969 0.867 0.867 1.00 95.94 87 ILE A N 1
ATOM 703 C CA . ILE A 1 87 ? 1.494 0.816 -0.507 1.00 95.94 87 ILE A CA 1
ATOM 704 C C . ILE A 1 87 ? 2.937 1.340 -0.556 1.00 95.94 87 ILE A C 1
ATOM 706 O O . ILE A 1 87 ? 3.811 0.687 -1.128 1.00 95.94 87 ILE A O 1
ATOM 710 N N . ARG A 1 88 ? 3.209 2.504 0.049 1.00 93.44 88 ARG A N 1
ATOM 711 C CA . ARG A 1 88 ? 4.550 3.116 0.055 1.00 93.44 88 ARG A CA 1
ATOM 712 C C . ARG A 1 88 ? 5.579 2.223 0.742 1.00 93.44 88 ARG A C 1
ATOM 714 O O . ARG A 1 88 ? 6.649 2.005 0.177 1.00 93.44 88 ARG A O 1
ATOM 721 N N . CYS A 1 89 ? 5.253 1.668 1.907 1.00 92.31 89 CYS A N 1
ATOM 722 C CA . CYS A 1 89 ? 6.121 0.736 2.626 1.00 92.31 89 CYS A CA 1
ATOM 723 C C . CYS A 1 89 ? 6.474 -0.486 1.767 1.00 92.31 89 CYS A C 1
ATOM 725 O O . CY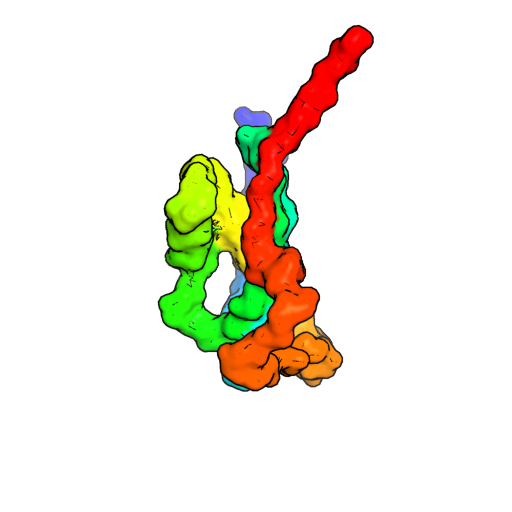S A 1 89 ? 7.643 -0.866 1.691 1.00 92.31 89 CYS A O 1
ATOM 727 N N . GLN A 1 90 ? 5.492 -1.067 1.073 1.00 93.50 90 GLN A N 1
ATOM 728 C CA . GLN A 1 90 ? 5.736 -2.200 0.179 1.00 93.50 90 GLN A CA 1
ATOM 729 C C . GLN A 1 90 ? 6.601 -1.810 -1.028 1.00 93.50 90 GLN A C 1
ATOM 731 O O . GLN A 1 90 ? 7.534 -2.540 -1.359 1.00 93.50 90 GLN A O 1
ATOM 736 N N . ILE A 1 91 ? 6.362 -0.651 -1.653 1.00 90.81 91 ILE A N 1
ATOM 737 C CA . ILE A 1 91 ? 7.196 -0.134 -2.755 1.00 90.81 91 ILE A CA 1
ATOM 738 C C . ILE A 1 91 ? 8.658 0.012 -2.317 1.00 90.81 91 ILE A C 1
ATOM 740 O O . ILE A 1 91 ? 9.551 -0.460 -3.019 1.00 90.81 91 ILE A O 1
ATOM 744 N N . ILE A 1 92 ? 8.904 0.623 -1.154 1.00 88.94 92 ILE A N 1
ATOM 745 C CA . ILE A 1 92 ? 10.253 0.803 -0.593 1.00 88.94 92 ILE A CA 1
ATOM 746 C C . ILE A 1 92 ? 10.922 -0.552 -0.377 1.00 88.94 92 ILE A C 1
ATOM 748 O O . ILE A 1 92 ? 12.058 -0.758 -0.805 1.00 88.94 92 ILE A O 1
ATOM 752 N N . TRP A 1 93 ? 10.202 -1.496 0.235 1.00 88.19 93 TRP A N 1
ATOM 753 C CA . TRP A 1 93 ? 10.706 -2.845 0.467 1.00 88.19 93 TRP A CA 1
ATOM 754 C C . TRP A 1 93 ? 11.102 -3.538 -0.841 1.00 88.19 93 TRP A C 1
ATOM 756 O O . TRP A 1 93 ? 12.195 -4.100 -0.938 1.00 88.19 93 TRP A O 1
ATOM 766 N N . TYR A 1 94 ? 10.260 -3.447 -1.874 1.00 87.75 94 TYR A N 1
ATOM 767 C CA . TYR A 1 94 ? 10.582 -3.990 -3.189 1.00 87.75 94 TYR A CA 1
ATOM 768 C C . TYR A 1 94 ? 11.794 -3.292 -3.819 1.00 87.75 94 TYR A C 1
ATOM 770 O O . TYR A 1 94 ? 12.695 -3.987 -4.290 1.00 87.75 94 TYR A O 1
ATOM 778 N N . LYS A 1 95 ? 11.876 -1.952 -3.798 1.00 86.00 95 LYS A N 1
ATOM 779 C CA . LYS A 1 95 ? 13.046 -1.205 -4.306 1.00 86.00 95 LYS A CA 1
ATOM 780 C C . LYS A 1 95 ? 14.343 -1.670 -3.624 1.00 86.00 95 LYS A C 1
ATOM 782 O O . LYS A 1 95 ? 15.311 -2.005 -4.308 1.00 86.00 95 LYS A O 1
ATOM 787 N N . ALA A 1 96 ? 14.345 -1.780 -2.293 1.00 85.12 96 ALA A N 1
ATOM 788 C CA . ALA A 1 96 ? 15.493 -2.262 -1.520 1.00 85.12 96 ALA A CA 1
ATOM 789 C C . ALA A 1 96 ? 15.875 -3.713 -1.875 1.00 85.12 96 ALA A C 1
ATOM 791 O O . ALA A 1 96 ? 17.059 -4.056 -1.994 1.00 85.12 96 ALA A O 1
ATOM 792 N N . LEU A 1 97 ? 14.874 -4.567 -2.105 1.00 83.75 97 LEU A N 1
ATOM 793 C CA . LEU A 1 97 ? 15.069 -5.953 -2.519 1.00 83.75 97 LEU A CA 1
ATOM 794 C C . LEU A 1 97 ? 15.723 -6.058 -3.903 1.00 83.75 97 LEU A C 1
ATOM 796 O O . LEU A 1 97 ? 16.674 -6.827 -4.061 1.00 83.75 97 LEU A O 1
ATOM 800 N N . PHE A 1 98 ? 15.253 -5.278 -4.883 1.00 80.06 98 PHE A N 1
ATOM 801 C CA . PHE A 1 98 ? 15.840 -5.225 -6.226 1.00 80.06 98 PHE A CA 1
ATOM 802 C C . PHE A 1 98 ? 17.283 -4.709 -6.197 1.00 80.06 98 PHE A C 1
ATOM 804 O O . PHE A 1 98 ? 18.143 -5.309 -6.847 1.00 80.06 98 PHE A O 1
ATOM 811 N N . LYS A 1 99 ? 17.568 -3.682 -5.380 1.00 79.44 99 LYS A N 1
ATOM 812 C CA . LYS A 1 99 ? 18.929 -3.161 -5.147 1.00 79.44 99 LYS A CA 1
ATOM 813 C C . LYS A 1 99 ? 19.872 -4.242 -4.599 1.00 79.44 99 LYS A C 1
ATOM 815 O O . LYS A 1 99 ? 21.019 -4.327 -5.022 1.00 79.44 99 LYS A O 1
ATOM 820 N N . THR A 1 100 ? 19.387 -5.097 -3.694 1.00 79.94 100 THR A N 1
ATOM 821 C CA . THR A 1 100 ? 20.222 -6.100 -3.003 1.00 79.94 100 THR A CA 1
ATOM 822 C C . THR A 1 100 ? 20.390 -7.413 -3.779 1.00 79.94 100 THR A C 1
ATOM 824 O O . THR A 1 100 ? 21.452 -8.029 -3.716 1.00 79.94 100 THR A O 1
ATOM 827 N N . ARG A 1 101 ? 19.352 -7.890 -4.485 1.00 65.88 101 ARG A N 1
ATOM 828 C CA . ARG A 1 101 ? 19.302 -9.264 -5.042 1.00 65.88 101 ARG A CA 1
ATOM 829 C C . ARG A 1 101 ? 19.408 -9.354 -6.571 1.00 65.88 101 ARG A C 1
ATOM 831 O O . ARG A 1 101 ? 19.102 -10.407 -7.118 1.00 65.88 101 ARG A O 1
ATOM 838 N N . ASN A 1 102 ? 19.848 -8.292 -7.251 1.00 60.97 102 ASN A N 1
ATOM 839 C CA . ASN A 1 102 ? 20.162 -8.281 -8.689 1.00 60.97 102 ASN A CA 1
ATOM 840 C C . ASN A 1 102 ? 19.080 -8.950 -9.579 1.00 60.97 102 ASN A C 1
ATOM 842 O O . ASN A 1 102 ? 19.375 -9.844 -10.365 1.00 60.97 102 ASN A O 1
ATOM 846 N N . ASN A 1 103 ? 17.817 -8.519 -9.441 1.00 59.59 103 ASN A N 1
ATOM 847 C CA . ASN A 1 103 ? 16.654 -8.931 -10.255 1.00 59.59 103 ASN A CA 1
ATOM 848 C C . ASN A 1 103 ? 16.201 -10.413 -10.208 1.00 59.59 103 ASN A C 1
ATOM 850 O O . ASN A 1 103 ? 15.252 -10.754 -10.912 1.00 59.59 103 ASN A O 1
ATOM 854 N N . ASP A 1 104 ? 16.772 -11.280 -9.362 1.00 56.50 104 ASP A N 1
ATOM 855 C CA . ASP A 1 104 ? 16.364 -12.703 -9.263 1.00 56.50 104 ASP A CA 1
ATOM 856 C C . ASP A 1 104 ? 15.117 -12.960 -8.386 1.00 56.50 104 ASP A C 1
ATOM 858 O O . ASP A 1 104 ? 14.672 -14.098 -8.210 1.00 56.50 104 ASP A O 1
ATOM 862 N N . TYR A 1 105 ? 14.515 -11.911 -7.824 1.00 55.44 105 TYR A N 1
ATOM 863 C CA . TYR A 1 105 ? 13.189 -12.004 -7.209 1.00 55.44 105 TYR A CA 1
ATOM 864 C C . TYR A 1 105 ? 12.146 -11.958 -8.326 1.00 55.44 105 TYR A C 1
ATOM 866 O O . TYR A 1 105 ? 12.294 -11.117 -9.202 1.00 55.44 105 TYR A O 1
ATOM 874 N N . PRO A 1 106 ? 11.112 -12.813 -8.378 1.00 53.81 106 PRO A N 1
ATOM 875 C CA . PRO A 1 106 ? 10.299 -12.894 -9.584 1.00 53.81 106 PRO A CA 1
ATOM 876 C C . PRO A 1 106 ? 9.401 -11.651 -9.718 1.00 53.81 106 PRO A C 1
ATOM 878 O O . PRO A 1 106 ? 8.573 -11.420 -8.836 1.00 53.81 106 PRO A O 1
ATOM 881 N N . PRO A 1 107 ? 9.429 -10.936 -10.861 1.00 58.84 107 PRO A N 1
ATOM 882 C CA . PRO A 1 107 ? 8.187 -10.393 -11.384 1.00 58.84 107 PRO A CA 1
ATOM 883 C C . PRO A 1 107 ? 7.916 -10.971 -12.768 1.00 58.84 107 PRO A C 1
ATOM 885 O O . PRO A 1 107 ? 8.437 -10.503 -13.776 1.00 58.84 107 PRO A O 1
ATOM 888 N N . LYS A 1 108 ? 7.032 -11.966 -12.843 1.00 59.16 108 LYS A N 1
ATOM 889 C CA . LYS A 1 108 ? 6.226 -12.177 -14.050 1.00 59.16 108 LYS A CA 1
ATOM 890 C C . LYS A 1 108 ? 4.850 -12.678 -13.665 1.00 59.16 108 LYS A C 1
ATOM 892 O O . LYS A 1 108 ? 4.675 -13.871 -13.463 1.00 59.16 108 LYS A O 1
ATOM 897 N N . LEU A 1 109 ? 3.869 -11.787 -13.733 1.00 54.12 109 LEU A N 1
ATOM 898 C CA . LEU A 1 109 ? 2.759 -12.023 -14.646 1.00 54.12 109 LEU A CA 1
ATOM 899 C C . LEU A 1 109 ? 2.420 -10.709 -15.352 1.00 54.12 109 LEU A C 1
ATOM 901 O O . LEU A 1 109 ? 1.652 -9.900 -14.861 1.00 54.12 109 LEU A O 1
ATOM 905 N N . ARG A 1 110 ? 2.917 -10.559 -16.582 1.00 60.50 110 ARG A N 1
ATOM 906 C CA . ARG A 1 110 ? 2.026 -10.089 -17.641 1.00 60.50 110 ARG A CA 1
ATOM 907 C C . ARG A 1 110 ? 1.109 -11.282 -17.907 1.00 60.50 110 ARG A C 1
ATOM 909 O O . ARG A 1 110 ? 1.474 -12.183 -18.662 1.00 60.50 110 ARG A O 1
ATOM 916 N N . ALA A 1 111 ? -0.010 -11.380 -17.190 1.00 53.06 111 ALA A N 1
ATOM 917 C CA . ALA A 1 111 ? -1.066 -12.287 -17.623 1.00 53.06 111 ALA A CA 1
ATOM 918 C C . ALA A 1 111 ? -1.445 -11.895 -19.071 1.00 53.06 111 ALA A C 1
ATOM 920 O O . ALA A 1 111 ? -1.265 -10.730 -19.446 1.00 53.06 111 ALA A O 1
ATOM 921 N N . PRO A 1 112 ? -1.964 -12.812 -19.910 1.00 58.31 112 PRO A N 1
ATOM 922 C CA . PRO A 1 112 ? -2.673 -12.378 -21.112 1.00 58.31 112 PRO A CA 1
ATOM 923 C C . PRO A 1 112 ? -3.690 -11.304 -20.698 1.00 58.31 112 PRO A C 1
ATOM 925 O O . PRO A 1 112 ? -4.127 -11.319 -19.549 1.00 58.31 112 PRO A O 1
ATOM 928 N N . GLY A 1 113 ? -4.055 -10.372 -21.586 1.00 66.81 113 GLY A N 1
ATOM 929 C CA . GLY A 1 113 ? -4.856 -9.181 -21.236 1.00 66.81 113 GLY A CA 1
ATOM 930 C C . GLY A 1 113 ? -6.129 -9.436 -20.404 1.00 66.81 113 GLY A C 1
ATOM 931 O O . GLY A 1 113 ? -6.670 -8.505 -19.821 1.00 66.81 113 GLY A O 1
ATOM 932 N N . LEU A 1 114 ? -6.574 -10.693 -20.298 1.00 74.50 114 LEU A N 1
ATOM 933 C CA . LEU A 1 114 ? -7.559 -11.176 -19.340 1.00 74.50 114 LEU A CA 1
ATOM 934 C C . LEU A 1 114 ? -6.947 -12.229 -18.396 1.00 74.50 114 LEU A C 1
ATOM 936 O O . LEU A 1 114 ? -6.404 -13.247 -18.837 1.00 74.50 114 LEU A O 1
ATOM 940 N N . ARG A 1 115 ? -7.100 -12.021 -17.080 1.00 78.50 115 ARG A N 1
ATOM 941 C CA . ARG A 1 115 ? -6.813 -13.051 -16.067 1.00 78.50 115 ARG A CA 1
ATOM 942 C C . ARG A 1 115 ? -7.836 -14.188 -16.168 1.00 78.50 115 ARG A C 1
ATOM 944 O O . ARG A 1 115 ? -8.990 -13.971 -16.532 1.00 78.50 115 ARG A O 1
ATOM 951 N N . ASN A 1 116 ? -7.424 -15.404 -15.804 1.00 81.81 116 ASN A N 1
ATOM 952 C CA . ASN A 1 116 ? -8.348 -16.534 -15.714 1.00 81.81 116 ASN A CA 1
ATOM 953 C C . ASN A 1 116 ? -9.420 -16.251 -14.643 1.00 81.81 116 ASN A C 1
ATOM 955 O O . ASN A 1 116 ? -9.094 -15.794 -13.546 1.00 81.81 116 ASN A O 1
ATOM 959 N N . VAL A 1 117 ? -10.684 -16.556 -14.952 1.00 82.56 117 VAL A N 1
ATOM 960 C CA . VAL A 1 117 ? -11.837 -16.350 -14.059 1.00 82.56 117 VAL A CA 1
ATOM 961 C C . VAL A 1 117 ? -11.641 -17.014 -12.693 1.00 82.56 117 VAL A C 1
ATOM 963 O O . VAL A 1 117 ? -12.066 -16.451 -11.689 1.00 82.56 117 VAL A O 1
ATOM 966 N N . SER A 1 118 ? -10.933 -18.143 -12.621 1.00 85.12 118 SER A N 1
ATOM 967 C CA . SER A 1 118 ? -10.618 -18.833 -11.363 1.00 85.12 118 SER A CA 1
ATOM 968 C C . SER A 1 118 ? -9.777 -18.002 -10.388 1.00 85.12 118 SER A C 1
ATOM 970 O O . SER A 1 118 ? -9.718 -18.331 -9.210 1.00 85.12 118 SER A O 1
ATOM 972 N N . MET A 1 119 ? -9.110 -16.938 -10.847 1.00 80.56 119 MET A N 1
ATOM 973 C CA . MET A 1 119 ? -8.340 -16.042 -9.981 1.00 80.56 119 MET A CA 1
ATOM 974 C C . MET A 1 119 ? -9.166 -14.859 -9.460 1.00 80.56 119 MET A C 1
ATOM 976 O O . MET A 1 119 ? -8.643 -14.092 -8.658 1.00 80.56 119 MET A O 1
ATOM 980 N N . ARG A 1 120 ? -10.422 -14.683 -9.896 1.00 83.38 120 ARG A N 1
ATOM 981 C CA . ARG A 1 120 ? -11.254 -13.510 -9.569 1.00 83.38 120 ARG A CA 1
ATOM 982 C C . ARG A 1 120 ? -11.273 -13.210 -8.073 1.00 83.38 120 ARG A C 1
ATOM 984 O O . ARG A 1 120 ? -10.965 -12.087 -7.686 1.00 83.38 120 ARG A O 1
ATOM 991 N N . ASP A 1 121 ? -11.560 -14.218 -7.257 1.00 85.44 121 ASP A N 1
ATOM 992 C CA . ASP A 1 121 ? -11.715 -14.062 -5.806 1.00 85.44 121 ASP A CA 1
ATOM 993 C C . ASP A 1 121 ? -10.412 -13.618 -5.126 1.00 85.44 121 ASP A C 1
ATOM 995 O O . ASP A 1 121 ? -10.433 -13.032 -4.055 1.00 85.44 121 ASP A O 1
ATOM 999 N N . LYS A 1 122 ? -9.256 -13.840 -5.763 1.00 85.31 122 LYS A N 1
ATOM 1000 C CA . LYS A 1 122 ? -7.956 -13.403 -5.244 1.00 85.31 122 LYS A CA 1
ATOM 1001 C C . LYS A 1 122 ? -7.640 -11.931 -5.539 1.00 85.31 122 LYS A C 1
ATOM 1003 O O . LYS A 1 122 ? -6.880 -11.326 -4.796 1.00 85.31 122 LYS A O 1
ATOM 1008 N N . TRP A 1 123 ? -8.154 -11.384 -6.640 1.00 87.44 123 TRP A N 1
ATOM 1009 C CA . TRP A 1 123 ? -7.814 -10.039 -7.141 1.00 87.44 123 TRP A CA 1
ATOM 1010 C C . TRP A 1 123 ? -8.964 -9.036 -7.006 1.00 87.44 123 TRP A C 1
ATOM 1012 O O . TRP A 1 123 ? -8.896 -7.943 -7.558 1.00 87.44 123 TRP A O 1
ATOM 1022 N N . THR A 1 124 ? -10.052 -9.441 -6.355 1.00 90.31 124 THR A N 1
ATOM 1023 C CA . THR A 1 124 ? -11.179 -8.560 -6.052 1.00 90.31 124 THR A CA 1
ATOM 1024 C C . THR A 1 124 ? -10.973 -8.005 -4.642 1.00 90.31 124 THR A C 1
ATOM 1026 O O . THR A 1 124 ? -10.637 -8.792 -3.754 1.00 90.31 124 THR A O 1
ATOM 1029 N N . PRO A 1 125 ? -11.179 -6.702 -4.398 1.00 93.19 125 PRO A N 1
ATOM 1030 C CA . PRO A 1 125 ? -11.150 -6.161 -3.046 1.00 93.19 125 PRO A CA 1
ATOM 1031 C C . PRO A 1 125 ? -12.311 -6.722 -2.220 1.00 93.19 125 PRO A C 1
ATOM 1033 O O . PRO A 1 125 ? -13.451 -6.795 -2.684 1.00 93.19 125 PRO A O 1
ATOM 1036 N N . HIS A 1 126 ? -12.031 -7.084 -0.973 1.00 92.94 126 HIS A N 1
ATOM 1037 C CA . HIS A 1 126 ? -13.012 -7.577 -0.014 1.00 92.94 126 HIS A CA 1
ATOM 1038 C C . HIS A 1 126 ? -13.047 -6.654 1.199 1.00 92.94 126 HIS A C 1
ATOM 1040 O O . HIS A 1 126 ? -12.029 -6.425 1.846 1.00 92.94 126 HIS A O 1
ATOM 1046 N N . VAL A 1 127 ? -14.236 -6.154 1.529 1.00 93.50 127 VAL A N 1
ATOM 1047 C CA . VAL A 1 127 ? -14.479 -5.378 2.747 1.00 93.50 127 VAL A CA 1
ATOM 1048 C C . VAL A 1 127 ? -15.438 -6.161 3.627 1.00 93.50 127 VAL A C 1
ATOM 1050 O O . VAL A 1 127 ? -16.568 -6.444 3.229 1.00 93.50 127 VAL A O 1
ATOM 1053 N N . THR A 1 128 ? -15.008 -6.497 4.837 1.00 93.81 128 THR A N 1
ATOM 1054 C CA . THR A 1 128 ? -15.864 -7.145 5.836 1.00 93.81 128 THR A CA 1
ATOM 1055 C C . THR A 1 128 ? -16.012 -6.258 7.063 1.00 93.81 128 THR A C 1
ATOM 1057 O O . THR A 1 128 ? -15.127 -5.473 7.387 1.00 93.81 128 THR A O 1
ATOM 1060 N N . LYS A 1 129 ? -17.158 -6.332 7.743 1.00 89.62 129 LYS A N 1
ATOM 1061 C CA . LYS A 1 129 ? -17.366 -5.617 9.005 1.00 89.62 129 LYS A CA 1
ATOM 1062 C C . LYS A 1 129 ? -16.838 -6.483 10.140 1.00 89.62 129 LYS A C 1
ATOM 1064 O O . LYS A 1 129 ? -17.364 -7.575 10.363 1.00 89.62 129 LYS A O 1
ATOM 1069 N N . THR A 1 130 ? -15.839 -6.004 10.869 1.00 81.06 130 THR A N 1
ATOM 1070 C CA . THR A 1 130 ? -15.285 -6.733 12.005 1.00 81.06 130 THR A CA 1
ATOM 1071 C C . THR A 1 130 ? -16.310 -6.738 13.136 1.00 81.06 130 THR A C 1
ATOM 1073 O O . THR A 1 130 ? -16.649 -5.701 13.715 1.00 81.06 130 THR A O 1
ATOM 1076 N N . LEU A 1 131 ? -16.865 -7.911 13.440 1.00 74.56 131 LEU A N 1
ATOM 1077 C CA . LEU A 1 131 ? -17.764 -8.076 14.576 1.00 74.56 131 LEU A CA 1
ATOM 1078 C C . LEU A 1 131 ? -16.933 -7.959 15.856 1.00 74.56 131 LEU A C 1
ATOM 1080 O O . LEU A 1 131 ? -16.086 -8.806 16.133 1.00 74.56 131 LEU A O 1
ATOM 1084 N N . LYS A 1 132 ? -17.183 -6.922 16.663 1.00 61.56 132 LYS A N 1
ATOM 1085 C CA . LYS A 1 132 ? -16.687 -6.895 18.042 1.00 61.56 132 LYS A CA 1
ATOM 1086 C C . LYS A 1 132 ? -17.343 -8.064 18.775 1.00 61.56 132 LYS A C 1
ATOM 1088 O O . LYS A 1 132 ? -18.540 -8.006 19.058 1.00 61.56 132 LYS A O 1
ATOM 1093 N N . ASN A 1 133 ? -16.577 -9.120 19.052 1.00 50.53 133 ASN A N 1
ATOM 1094 C CA . ASN A 1 133 ? -16.990 -10.197 19.947 1.00 50.53 133 ASN A CA 1
ATOM 1095 C C . ASN A 1 133 ? -17.463 -9.561 21.257 1.00 50.53 133 ASN A C 1
ATOM 1097 O O . ASN A 1 133 ? -16.662 -9.066 22.046 1.00 50.53 133 ASN A O 1
ATOM 1101 N N . THR A 1 134 ? -18.776 -9.519 21.453 1.00 41.72 134 THR A N 1
ATOM 1102 C CA . THR A 1 134 ? -19.362 -9.143 22.734 1.00 41.72 134 THR A CA 1
ATOM 1103 C C . THR A 1 134 ? -19.416 -10.444 23.529 1.00 41.72 134 THR A C 1
ATOM 1105 O O . THR A 1 134 ? -20.137 -11.350 23.100 1.00 41.72 134 THR A O 1
ATOM 1108 N N . PRO A 1 135 ? -18.625 -10.621 24.604 1.00 56.94 135 PRO A N 1
ATOM 1109 C CA . PRO A 1 135 ? -18.814 -11.775 25.469 1.00 56.94 135 PRO A CA 1
ATOM 1110 C C . PRO A 1 135 ? -20.234 -11.701 26.047 1.00 56.94 135 PRO A C 1
AT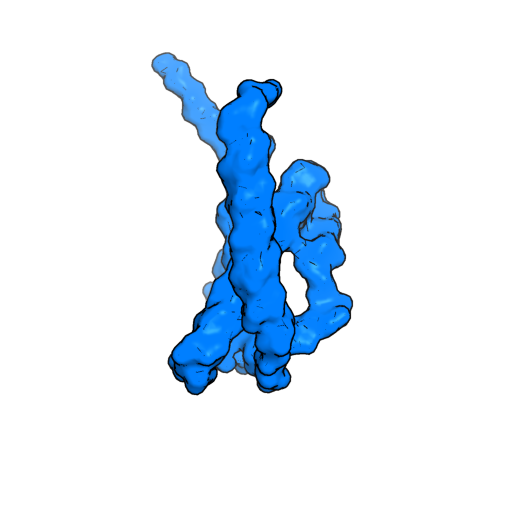OM 1112 O O . PRO A 1 135 ? -20.644 -10.651 26.543 1.00 56.94 135 PRO A O 1
ATOM 1115 N N . LYS A 1 136 ? -20.994 -12.788 25.875 1.00 43.75 136 LYS A N 1
ATOM 1116 C CA . LYS A 1 136 ? -22.276 -13.005 26.554 1.00 43.75 136 LYS A CA 1
ATOM 1117 C C . LYS A 1 136 ? -22.061 -13.209 28.046 1.00 43.75 136 LYS A C 1
ATOM 1119 O O . LYS A 1 136 ? -21.026 -13.820 28.393 1.00 43.75 136 LYS A O 1
#

Organism: Thelohanellus kitauei (NCBI:txid669202)

pLDDT: mean 84.31, std 13.22, range [41.72, 97.12]